Protein AF-A0A1C5USG3-F1 (afdb_monomer_lite)

Structure (mmCIF, N/CA/C/O backbone):
data_AF-A0A1C5USG3-F1
#
_entry.id   AF-A0A1C5USG3-F1
#
loop_
_atom_site.group_PDB
_atom_site.id
_atom_site.type_symbol
_atom_site.label_atom_id
_atom_site.label_alt_id
_atom_site.label_comp_id
_atom_site.label_asym_id
_atom_site.label_entity_id
_atom_site.label_seq_id
_atom_site.pdbx_PDB_ins_code
_atom_site.Cartn_x
_atom_site.Cartn_y
_atom_site.Cartn_z
_atom_site.occupancy
_atom_site.B_iso_or_equiv
_atom_site.auth_seq_id
_atom_site.auth_comp_id
_atom_site.auth_asym_id
_atom_site.auth_atom_id
_atom_site.pdbx_PDB_model_num
ATOM 1 N N . MET A 1 1 ? -0.274 -12.870 -9.759 1.00 46.53 1 MET A N 1
ATOM 2 C CA . MET A 1 1 ? -0.035 -11.443 -10.115 1.00 46.53 1 MET A CA 1
ATOM 3 C C . MET A 1 1 ? 1.475 -11.221 -10.286 1.00 46.53 1 MET A C 1
ATOM 5 O O . MET A 1 1 ? 2.229 -12.096 -9.885 1.00 46.53 1 MET A O 1
ATOM 9 N N . LYS A 1 2 ? 1.956 -10.102 -10.868 1.00 53.56 2 LYS A N 1
ATOM 10 C CA . LYS A 1 2 ? 3.408 -9.843 -11.110 1.00 53.56 2 LYS A CA 1
ATOM 11 C C . LYS A 1 2 ? 4.300 -9.984 -9.850 1.00 53.56 2 LYS A C 1
ATOM 13 O O . LYS A 1 2 ? 5.496 -10.216 -9.974 1.00 53.56 2 LYS A O 1
ATOM 18 N N . LEU A 1 3 ? 3.716 -9.882 -8.653 1.00 53.88 3 LEU A N 1
ATOM 19 C CA . LEU A 1 3 ? 4.396 -10.005 -7.358 1.00 53.88 3 LEU A CA 1
ATOM 20 C C . LEU A 1 3 ? 4.821 -11.440 -6.995 1.00 53.88 3 LEU A C 1
ATOM 22 O O . LEU A 1 3 ? 5.811 -11.613 -6.284 1.00 53.88 3 LEU A O 1
ATOM 26 N N . ASP A 1 4 ? 4.133 -12.465 -7.506 1.00 54.19 4 ASP A N 1
ATOM 27 C CA . ASP A 1 4 ? 4.425 -13.866 -7.159 1.00 54.19 4 ASP A CA 1
ATOM 28 C C . ASP A 1 4 ? 5.778 -14.334 -7.719 1.00 54.19 4 ASP A C 1
ATOM 30 O O . ASP A 1 4 ? 6.449 -15.170 -7.118 1.00 54.19 4 ASP A O 1
ATOM 34 N N . ALA A 1 5 ? 6.232 -13.732 -8.823 1.00 54.06 5 ALA A N 1
ATOM 35 C CA . ALA A 1 5 ? 7.516 -14.047 -9.447 1.00 54.06 5 ALA A CA 1
ATOM 36 C C . ALA A 1 5 ? 8.730 -13.501 -8.665 1.00 54.06 5 ALA A C 1
ATOM 38 O O . ALA A 1 5 ? 9.829 -14.040 -8.777 1.00 54.06 5 ALA A O 1
ATOM 39 N N . ILE A 1 6 ? 8.550 -12.451 -7.853 1.00 58.56 6 ILE A N 1
ATOM 40 C CA . ILE A 1 6 ? 9.652 -11.762 -7.152 1.00 58.56 6 ILE A CA 1
ATOM 41 C C . ILE A 1 6 ? 9.955 -12.409 -5.787 1.00 58.56 6 ILE A C 1
ATOM 43 O O . ILE A 1 6 ? 11.069 -12.293 -5.279 1.00 58.56 6 ILE A O 1
ATOM 47 N N . LYS A 1 7 ? 9.006 -13.155 -5.203 1.00 55.38 7 LYS A N 1
ATOM 48 C CA . LYS A 1 7 ? 9.144 -13.770 -3.866 1.00 55.38 7 LYS A CA 1
ATOM 49 C C . LYS A 1 7 ? 10.173 -14.913 -3.783 1.00 55.38 7 LYS A C 1
ATOM 51 O O . LYS A 1 7 ? 10.499 -15.337 -2.679 1.00 55.38 7 LYS A O 1
ATOM 56 N N . HIS A 1 8 ? 10.704 -15.400 -4.908 1.00 54.34 8 HIS A N 1
ATOM 57 C CA . HIS A 1 8 ? 11.483 -16.646 -4.971 1.00 54.34 8 HIS A CA 1
ATOM 58 C C . HIS A 1 8 ? 13.008 -16.502 -5.169 1.00 54.34 8 HIS A C 1
ATOM 60 O O . HIS A 1 8 ? 13.667 -17.498 -5.467 1.00 54.34 8 HIS A O 1
ATOM 66 N N . GLN A 1 9 ? 13.615 -15.323 -4.979 1.00 55.25 9 GLN A N 1
ATOM 67 C CA . GLN A 1 9 ? 15.085 -15.206 -5.019 1.00 55.25 9 GLN A CA 1
ATOM 68 C C . GLN A 1 9 ? 15.703 -15.353 -3.622 1.00 55.25 9 GLN A C 1
ATOM 70 O O . GLN A 1 9 ? 15.687 -14.438 -2.801 1.00 55.25 9 GLN A O 1
ATOM 75 N N . GLY A 1 10 ? 16.221 -16.559 -3.376 1.00 45.97 10 GLY A N 1
ATOM 76 C CA . GLY A 1 10 ? 16.870 -16.980 -2.141 1.00 45.97 10 GLY A CA 1
ATOM 77 C C . GLY A 1 10 ? 18.162 -16.233 -1.793 1.00 45.97 10 GLY A C 1
ATOM 78 O O . GLY A 1 10 ? 18.792 -15.557 -2.605 1.00 45.97 10 GLY A O 1
ATOM 79 N N . VAL A 1 11 ? 18.537 -16.388 -0.525 1.00 56.94 11 VAL A N 1
ATOM 80 C CA . VAL A 1 11 ? 19.712 -15.811 0.131 1.00 56.94 11 VAL A CA 1
ATOM 81 C C . VAL A 1 11 ? 20.990 -16.456 -0.404 1.00 56.94 11 VAL A C 1
ATOM 83 O O . VAL A 1 11 ? 21.174 -17.655 -0.225 1.00 56.94 11 VAL A O 1
ATOM 86 N N . THR A 1 12 ? 21.926 -15.672 -0.947 1.00 41.69 12 THR A N 1
ATOM 87 C CA . THR A 1 12 ? 23.332 -16.104 -1.046 1.00 41.69 12 THR A CA 1
ATOM 88 C C . THR A 1 12 ? 24.317 -14.965 -0.783 1.00 41.69 12 THR A C 1
ATOM 90 O O . THR A 1 12 ? 24.260 -13.897 -1.400 1.00 41.69 12 THR A O 1
ATOM 93 N N . SER A 1 13 ? 25.232 -15.247 0.147 1.00 53.41 13 SER A N 1
ATOM 94 C CA . SER A 1 13 ? 26.480 -14.535 0.433 1.00 53.41 13 SER A CA 1
ATOM 95 C C . SER A 1 13 ? 27.476 -14.728 -0.713 1.00 53.41 13 SER A C 1
ATOM 97 O O . SER A 1 13 ? 27.556 -15.829 -1.253 1.00 53.41 13 SER A O 1
ATOM 99 N N . ALA A 1 14 ? 28.263 -13.707 -1.064 1.00 39.84 14 ALA A N 1
ATOM 100 C CA . ALA A 1 14 ? 29.483 -13.932 -1.835 1.00 39.84 14 ALA A CA 1
ATOM 101 C C . ALA A 1 14 ? 30.527 -12.839 -1.589 1.00 39.84 14 ALA A C 1
ATOM 103 O O . ALA A 1 14 ? 30.343 -11.669 -1.913 1.00 39.84 14 ALA A O 1
ATOM 104 N N . GLN A 1 15 ? 31.668 -13.293 -1.086 1.00 43.28 15 GLN A N 1
ATOM 105 C CA . GLN A 1 15 ? 32.961 -12.621 -0.989 1.00 43.28 15 GLN A CA 1
ATOM 106 C C . GLN A 1 15 ? 33.659 -12.509 -2.369 1.00 43.28 15 GLN A C 1
ATOM 108 O O . GLN A 1 15 ? 34.868 -12.323 -2.442 1.00 43.28 15 GLN A O 1
ATOM 113 N N . VAL A 1 16 ? 32.923 -12.651 -3.481 1.00 42.56 16 VAL A N 1
ATOM 114 C CA . VAL A 1 16 ? 33.464 -12.707 -4.848 1.00 42.56 16 VAL A CA 1
ATOM 115 C C . VAL A 1 16 ? 32.506 -12.002 -5.812 1.00 42.56 16 VAL A C 1
ATOM 117 O O . VAL A 1 16 ? 31.399 -12.476 -6.044 1.00 42.56 16 VAL A O 1
ATOM 120 N N . GLY A 1 17 ? 32.959 -10.896 -6.406 1.00 39.88 17 GLY A N 1
ATOM 121 C CA . GLY A 1 17 ? 32.333 -10.280 -7.582 1.00 39.88 17 GLY A CA 1
ATOM 122 C C . GLY A 1 17 ? 31.274 -9.214 -7.284 1.00 39.88 17 GLY A C 1
ATOM 123 O O . GLY A 1 17 ? 30.283 -9.440 -6.597 1.00 39.88 17 GLY A O 1
ATOM 124 N N . GLN A 1 18 ? 31.489 -8.022 -7.840 1.00 42.62 18 GLN A N 1
ATOM 125 C CA . GLN A 1 18 ? 30.638 -6.844 -7.692 1.00 42.62 18 GLN A CA 1
ATOM 126 C C . GLN A 1 18 ? 29.201 -7.132 -8.174 1.00 42.62 18 GLN A C 1
ATOM 128 O O . GLN A 1 18 ? 28.958 -7.502 -9.322 1.00 42.62 18 GLN A O 1
ATOM 133 N N . LYS A 1 19 ? 28.244 -6.970 -7.257 1.00 47.50 19 LYS A N 1
ATOM 134 C CA . LYS A 1 19 ? 26.830 -7.360 -7.354 1.00 47.50 19 LYS A CA 1
ATOM 135 C C . LYS A 1 19 ? 26.011 -6.412 -8.251 1.00 47.50 19 LYS A C 1
ATOM 137 O O . LYS A 1 19 ? 25.103 -5.746 -7.770 1.00 47.50 19 LYS A O 1
ATOM 142 N N . LEU A 1 20 ? 26.306 -6.357 -9.550 1.00 48.62 20 LEU A N 1
ATOM 143 C CA . LEU A 1 20 ? 25.480 -5.669 -10.565 1.00 48.62 20 LEU A CA 1
ATOM 144 C C . LEU A 1 20 ? 24.349 -6.568 -11.131 1.00 48.62 20 LEU A C 1
ATOM 146 O O . LEU A 1 20 ? 23.940 -6.400 -12.273 1.00 48.62 20 LEU A O 1
ATOM 150 N N . LEU A 1 21 ? 23.907 -7.605 -10.400 1.00 53.59 21 LEU A N 1
ATOM 151 C CA . LEU A 1 21 ? 23.307 -8.800 -11.026 1.00 53.59 21 LEU A CA 1
ATOM 152 C C . LEU A 1 21 ? 21.962 -9.299 -10.465 1.00 53.59 21 LEU A C 1
ATOM 154 O O . LEU A 1 21 ? 21.594 -10.426 -10.777 1.00 53.59 21 LEU A O 1
ATOM 158 N N . SER A 1 22 ? 21.188 -8.514 -9.708 1.00 68.25 22 SER A N 1
ATOM 159 C CA . SER A 1 22 ? 19.804 -8.928 -9.378 1.00 68.25 22 SER A CA 1
ATOM 160 C C . SER A 1 22 ? 18.739 -7.963 -9.884 1.00 68.25 22 SER A C 1
ATOM 162 O O . SER A 1 22 ? 17.795 -8.398 -10.528 1.00 68.25 22 SER A O 1
ATOM 164 N N . VAL A 1 23 ? 18.892 -6.654 -9.674 1.00 67.12 23 VAL A N 1
ATOM 165 C CA . VAL A 1 23 ? 17.875 -5.679 -10.099 1.00 67.12 23 VAL A CA 1
ATOM 166 C C . VAL A 1 23 ? 17.972 -5.373 -11.592 1.00 67.12 23 VAL A C 1
ATOM 168 O O . VAL A 1 23 ? 16.938 -5.313 -12.245 1.00 67.12 23 VAL A O 1
ATOM 171 N N . GLU A 1 24 ? 19.181 -5.196 -12.138 1.00 72.62 24 GLU A N 1
ATOM 172 C CA . GLU A 1 24 ? 19.411 -4.966 -13.574 1.00 72.62 24 GLU A CA 1
ATOM 173 C C . GLU A 1 24 ? 18.847 -6.104 -14.432 1.00 72.62 24 GLU A C 1
ATOM 175 O O . GLU A 1 24 ? 18.081 -5.846 -15.353 1.00 72.62 24 GLU A O 1
ATOM 180 N N . LYS A 1 25 ? 19.185 -7.351 -14.085 1.00 76.44 25 LYS A N 1
ATOM 181 C CA . LYS A 1 25 ? 18.716 -8.543 -14.802 1.00 76.44 25 LYS A CA 1
ATOM 182 C C . LYS A 1 25 ? 17.207 -8.706 -14.719 1.00 76.44 25 LYS A C 1
ATOM 184 O O . LYS A 1 25 ? 16.561 -8.871 -15.739 1.00 76.44 25 LYS A O 1
ATOM 189 N N . VAL A 1 26 ? 16.638 -8.585 -13.517 1.00 76.44 26 VAL A N 1
ATOM 190 C CA . VAL A 1 26 ? 15.183 -8.676 -13.345 1.00 76.44 26 VAL A CA 1
ATOM 191 C C . VAL A 1 26 ? 14.481 -7.575 -14.139 1.00 76.44 26 VAL A C 1
ATOM 193 O O . VAL A 1 26 ? 13.489 -7.855 -14.794 1.00 76.44 26 VAL A O 1
ATOM 196 N N . ALA A 1 27 ? 15.000 -6.343 -14.121 1.00 79.88 27 ALA A N 1
ATOM 197 C CA . ALA A 1 27 ? 14.462 -5.227 -14.898 1.00 79.88 27 ALA A CA 1
ATOM 198 C C . ALA A 1 27 ? 14.454 -5.516 -16.407 1.00 79.88 27 ALA A C 1
ATOM 200 O O . ALA A 1 27 ? 13.440 -5.280 -17.059 1.00 79.88 27 ALA A O 1
ATOM 201 N N . GLU A 1 28 ? 15.548 -6.064 -16.941 1.00 81.19 28 GLU A N 1
ATOM 202 C CA . GLU A 1 28 ? 15.655 -6.481 -18.343 1.00 81.19 28 GLU A CA 1
ATOM 203 C C . GLU A 1 28 ? 14.688 -7.631 -18.676 1.00 81.19 28 GLU A C 1
ATOM 205 O O . GLU A 1 28 ? 13.908 -7.510 -19.619 1.00 81.19 28 GLU A O 1
ATOM 210 N N . ASP A 1 29 ? 14.650 -8.681 -17.849 1.00 80.19 29 ASP A N 1
ATOM 211 C CA . ASP A 1 29 ? 13.801 -9.865 -18.041 1.00 80.19 29 ASP A CA 1
ATOM 212 C C . ASP A 1 29 ? 12.299 -9.530 -18.033 1.00 80.19 29 ASP A C 1
ATOM 214 O O . ASP A 1 29 ? 11.521 -10.120 -18.784 1.00 80.19 29 ASP A O 1
ATOM 218 N N . VAL A 1 30 ? 11.868 -8.587 -17.184 1.00 80.12 30 VAL A N 1
ATOM 219 C CA . VAL A 1 30 ? 10.456 -8.167 -17.092 1.00 80.12 30 VAL A CA 1
ATOM 220 C C . VAL A 1 30 ? 10.122 -6.915 -17.910 1.00 80.12 30 VAL A C 1
ATOM 222 O O . VAL A 1 30 ? 8.965 -6.488 -17.908 1.00 80.12 30 VAL A O 1
ATOM 225 N N . GLY A 1 31 ? 11.098 -6.326 -18.610 1.00 85.81 31 GLY A N 1
ATOM 226 C CA . GLY A 1 31 ? 10.919 -5.099 -19.396 1.00 85.81 31 GLY A CA 1
ATOM 227 C C . GLY A 1 31 ? 10.521 -3.873 -18.562 1.00 85.81 31 GLY A C 1
ATOM 228 O O . GLY A 1 31 ? 9.864 -2.963 -19.065 1.00 85.81 31 GLY A O 1
ATOM 229 N N . GLU A 1 32 ? 10.878 -3.848 -17.277 1.00 85.38 32 GLU A N 1
ATOM 230 C CA . GLU A 1 32 ? 10.545 -2.774 -16.335 1.00 85.38 32 GLU A CA 1
ATOM 231 C C . GLU A 1 32 ? 11.788 -1.931 -16.030 1.00 85.38 32 GLU A C 1
ATOM 233 O O . GLU A 1 32 ? 12.924 -2.391 -16.107 1.00 85.38 32 GLU A O 1
ATOM 238 N N . SER A 1 33 ? 11.607 -0.675 -15.616 1.00 89.38 33 SER A N 1
ATOM 239 C CA . SER A 1 33 ? 12.763 0.122 -15.191 1.00 89.38 33 SER A CA 1
ATOM 240 C C . SER A 1 33 ? 13.369 -0.424 -13.892 1.00 89.38 33 SER A C 1
ATOM 242 O O . SER A 1 33 ? 12.660 -0.889 -12.997 1.00 89.38 33 SER A O 1
ATOM 244 N N . ARG A 1 34 ? 14.687 -0.261 -13.716 1.00 87.06 34 ARG A N 1
ATOM 245 C CA . ARG A 1 34 ? 15.379 -0.587 -12.451 1.00 87.06 34 ARG A CA 1
ATOM 246 C C . ARG A 1 34 ? 14.720 0.071 -11.238 1.00 87.06 34 ARG A C 1
ATOM 248 O O . ARG A 1 34 ? 14.655 -0.529 -10.169 1.00 87.06 34 ARG A O 1
ATOM 255 N N . ASN A 1 35 ? 14.211 1.293 -11.403 1.00 88.38 35 ASN A N 1
ATOM 256 C CA . ASN A 1 35 ? 13.486 1.994 -10.347 1.00 88.38 35 ASN A CA 1
ATOM 257 C C . ASN A 1 35 ? 12.169 1.294 -10.019 1.00 88.38 35 ASN A C 1
ATOM 259 O O . ASN A 1 35 ? 11.857 1.114 -8.848 1.00 88.38 35 ASN A O 1
ATOM 263 N N . GLN A 1 36 ? 11.427 0.844 -11.027 1.00 89.12 36 GLN A N 1
ATOM 264 C CA . GLN A 1 36 ? 10.175 0.132 -10.813 1.00 89.12 36 GLN A CA 1
ATOM 265 C C . GLN A 1 36 ? 10.400 -1.212 -10.105 1.00 89.12 36 GLN A C 1
ATOM 267 O O . GLN A 1 36 ? 9.705 -1.509 -9.136 1.00 89.12 36 GLN A O 1
ATOM 272 N N . VAL A 1 37 ? 11.432 -1.969 -10.492 1.00 88.50 37 VAL A N 1
ATOM 273 C CA . VAL A 1 37 ? 11.820 -3.208 -9.795 1.00 88.50 37 VAL A CA 1
ATOM 274 C C . VAL A 1 37 ? 12.181 -2.935 -8.333 1.00 88.50 37 VAL A C 1
ATOM 276 O O . VAL A 1 37 ? 11.683 -3.620 -7.442 1.00 88.50 37 VAL A O 1
ATOM 279 N N . LYS A 1 38 ? 12.976 -1.892 -8.052 1.00 88.31 38 LYS A N 1
ATOM 280 C CA . LYS A 1 38 ? 13.298 -1.491 -6.669 1.00 88.31 38 LYS A CA 1
ATOM 281 C C . LYS A 1 38 ? 12.050 -1.154 -5.858 1.00 88.31 38 LYS A C 1
ATOM 283 O O . LYS A 1 38 ? 11.971 -1.548 -4.702 1.00 88.31 38 LYS A O 1
ATOM 288 N N . ARG A 1 39 ? 11.079 -0.457 -6.452 1.00 92.69 39 ARG A N 1
ATOM 289 C CA . ARG A 1 39 ? 9.817 -0.093 -5.790 1.00 92.69 39 ARG A CA 1
ATOM 290 C C . ARG A 1 39 ? 8.978 -1.322 -5.447 1.00 92.69 39 ARG A C 1
ATOM 292 O O . ARG A 1 39 ? 8.472 -1.404 -4.335 1.00 92.69 39 ARG A O 1
ATOM 299 N N . TYR A 1 40 ? 8.906 -2.308 -6.341 1.00 92.38 40 TYR A N 1
ATOM 300 C CA . TYR A 1 40 ? 8.258 -3.589 -6.038 1.00 92.38 40 TYR A CA 1
ATOM 301 C C . TYR A 1 40 ? 8.981 -4.368 -4.937 1.00 92.38 40 TYR A C 1
ATOM 303 O O . TYR A 1 40 ? 8.330 -4.879 -4.031 1.00 92.38 40 TYR A O 1
ATOM 311 N N . ILE A 1 41 ? 10.319 -4.410 -4.965 1.00 89.88 41 ILE A N 1
ATOM 312 C CA . ILE A 1 41 ? 11.110 -4.991 -3.868 1.00 89.88 41 ILE A CA 1
ATOM 313 C C . ILE A 1 41 ? 10.814 -4.253 -2.560 1.00 89.88 41 ILE A C 1
ATOM 315 O O . ILE A 1 41 ? 10.737 -4.880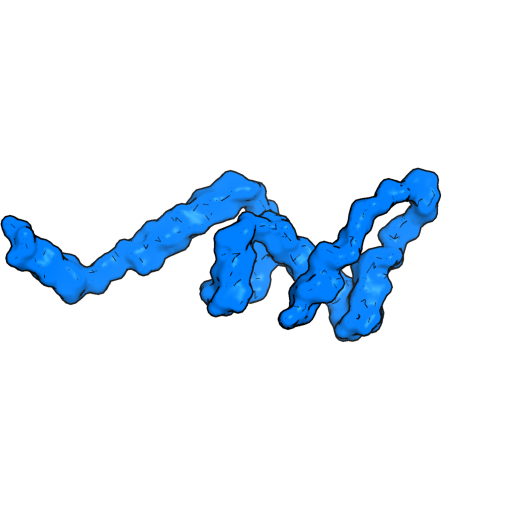 -1.512 1.00 89.88 41 ILE A O 1
ATOM 319 N N . ARG A 1 42 ? 10.609 -2.933 -2.602 1.00 93.00 42 ARG A N 1
ATOM 320 C CA . ARG A 1 42 ? 10.353 -2.136 -1.401 1.00 93.00 42 ARG A CA 1
ATOM 321 C C . ARG A 1 42 ? 9.071 -2.5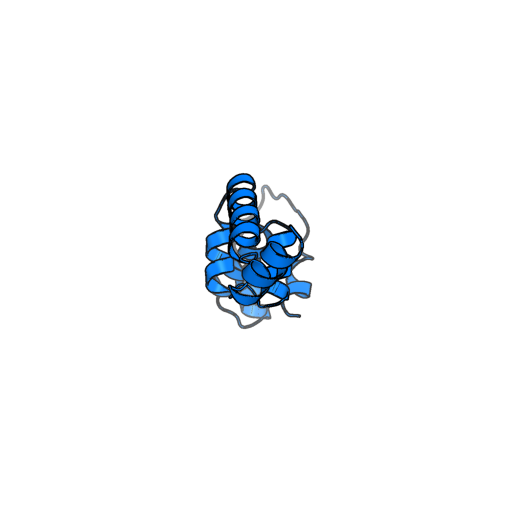76 -0.686 1.00 93.00 42 ARG A C 1
ATOM 323 O O . ARG A 1 42 ? 9.084 -2.697 0.534 1.00 93.00 42 ARG A O 1
ATOM 330 N N . LEU A 1 43 ? 8.027 -2.962 -1.421 1.00 92.69 43 LEU A N 1
ATOM 331 C CA . LEU A 1 43 ? 6.784 -3.469 -0.826 1.00 92.69 43 LEU A CA 1
ATOM 332 C C . LEU A 1 43 ? 6.967 -4.716 0.056 1.00 92.69 43 LEU A C 1
ATOM 334 O O . LEU A 1 43 ? 6.167 -4.925 0.964 1.00 92.69 43 LEU A O 1
ATOM 338 N N . THR A 1 44 ? 8.024 -5.518 -0.130 1.00 94.88 44 THR A N 1
ATOM 339 C CA . THR A 1 44 ? 8.290 -6.687 0.738 1.00 94.88 44 THR A CA 1
ATOM 340 C C . THR A 1 44 ? 8.672 -6.299 2.171 1.00 94.88 44 THR A C 1
ATOM 342 O O . THR A 1 44 ? 8.676 -7.144 3.064 1.00 94.88 44 THR A O 1
ATOM 345 N N . TYR A 1 45 ? 8.957 -5.015 2.408 1.00 94.69 45 TYR A N 1
ATOM 346 C CA . TYR A 1 45 ? 9.238 -4.450 3.725 1.00 94.69 45 TYR A CA 1
ATOM 347 C C . TYR A 1 45 ? 7.984 -3.936 4.440 1.00 94.69 45 TYR A C 1
ATOM 349 O O . TYR A 1 45 ? 8.090 -3.478 5.580 1.00 94.69 45 TYR A O 1
ATOM 357 N N . LEU A 1 46 ? 6.798 -4.046 3.838 1.00 94.81 46 LEU A N 1
ATOM 358 C CA . LEU A 1 46 ? 5.535 -3.818 4.541 1.00 94.81 46 LEU A CA 1
ATOM 359 C C . LEU A 1 46 ? 5.259 -4.936 5.554 1.00 94.81 46 LEU A C 1
ATOM 361 O O . LEU A 1 46 ? 5.744 -6.061 5.414 1.00 94.81 46 LEU A O 1
ATOM 365 N N . ILE A 1 47 ? 4.547 -4.629 6.638 1.00 96.81 47 ILE A N 1
ATOM 366 C CA . ILE A 1 47 ? 3.922 -5.665 7.472 1.00 96.81 47 ILE A CA 1
ATOM 367 C C . ILE A 1 47 ? 2.842 -6.402 6.660 1.00 96.81 47 ILE A C 1
ATOM 369 O O . ILE A 1 47 ? 2.271 -5.802 5.742 1.00 96.81 47 ILE A O 1
ATOM 373 N N . PRO A 1 48 ? 2.575 -7.689 6.954 1.00 96.88 48 PRO A N 1
ATOM 374 C CA . PRO A 1 48 ? 1.626 -8.497 6.185 1.00 96.88 48 PRO A CA 1
ATOM 375 C C . PRO A 1 48 ? 0.247 -7.850 6.016 1.00 96.88 48 PRO A C 1
ATOM 377 O O . PRO A 1 48 ? -0.343 -7.936 4.943 1.00 96.88 48 PRO A O 1
ATOM 380 N N . GLU A 1 49 ? -0.241 -7.163 7.044 1.00 95.00 49 GLU A N 1
ATOM 381 C CA . GLU A 1 49 ? -1.539 -6.495 7.065 1.00 95.00 49 GLU A CA 1
ATOM 382 C C . GLU A 1 49 ? -1.594 -5.349 6.047 1.00 95.00 49 GLU A C 1
ATOM 384 O O . GLU A 1 49 ? -2.489 -5.306 5.208 1.00 95.00 49 GLU A O 1
ATOM 389 N N . LEU A 1 50 ? -0.590 -4.465 6.045 1.00 92.56 50 LEU A N 1
ATOM 390 C CA . LEU A 1 50 ? -0.500 -3.381 5.064 1.00 92.56 50 LEU A CA 1
ATOM 391 C C . LEU A 1 50 ? -0.301 -3.919 3.646 1.00 92.56 50 LEU A C 1
ATOM 393 O O . LEU A 1 50 ? -0.874 -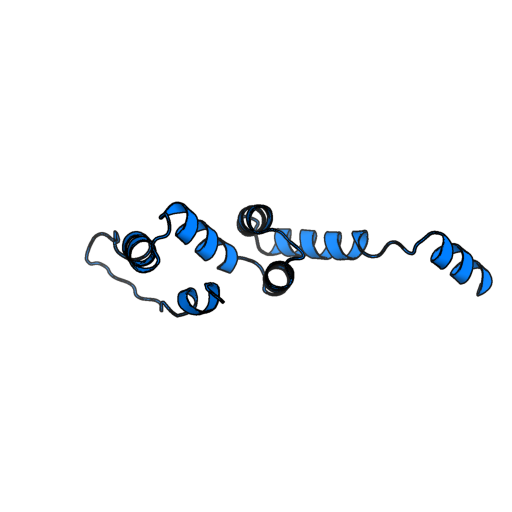3.372 2.708 1.00 92.56 50 LEU A O 1
ATOM 397 N N . LEU A 1 51 ? 0.467 -5.001 3.477 1.00 94.56 51 LEU A N 1
ATOM 398 C CA . LEU A 1 51 ? 0.625 -5.643 2.172 1.00 94.56 51 LEU A CA 1
ATOM 399 C C . LEU A 1 51 ? -0.712 -6.201 1.655 1.00 94.56 51 LEU A C 1
ATOM 401 O O . LEU A 1 51 ? -1.034 -5.989 0.491 1.00 94.56 51 LEU A O 1
ATOM 405 N N . SER A 1 52 ? -1.523 -6.820 2.521 1.00 94.12 52 SER A N 1
ATOM 406 C CA . SER A 1 52 ? -2.872 -7.288 2.166 1.00 94.12 52 SER A CA 1
ATOM 407 C C . SER A 1 52 ? -3.776 -6.135 1.728 1.00 94.12 52 SER A C 1
ATOM 409 O O . SER A 1 52 ? -4.482 -6.243 0.732 1.00 94.12 52 SER A O 1
ATOM 411 N N . ILE A 1 53 ? -3.719 -4.995 2.422 1.00 92.44 53 ILE A N 1
ATOM 412 C CA . ILE A 1 53 ? -4.508 -3.802 2.075 1.00 92.44 53 ILE A CA 1
ATOM 413 C C . ILE A 1 53 ? -4.080 -3.236 0.704 1.00 92.44 53 ILE A C 1
ATOM 415 O O . ILE A 1 53 ? -4.917 -2.747 -0.061 1.00 92.44 53 ILE A O 1
ATOM 419 N N . VAL A 1 54 ? -2.791 -3.320 0.364 1.00 90.06 54 VAL A N 1
ATOM 420 C CA . VAL A 1 54 ? -2.277 -2.967 -0.971 1.00 90.06 54 VAL A CA 1
ATOM 421 C C . VAL A 1 54 ? -2.765 -3.957 -2.031 1.00 90.06 54 VAL A C 1
ATOM 423 O O . VAL A 1 54 ? -3.236 -3.522 -3.080 1.00 90.06 54 VAL A O 1
ATOM 426 N N . ASP A 1 55 ? -2.713 -5.263 -1.757 1.00 91.19 55 ASP A N 1
ATOM 427 C CA . ASP A 1 55 ? -3.200 -6.313 -2.665 1.00 91.19 55 ASP A CA 1
ATOM 428 C C . ASP A 1 55 ? -4.723 -6.203 -2.909 1.00 91.19 55 ASP A C 1
ATOM 430 O O . ASP A 1 55 ? -5.206 -6.444 -4.018 1.00 91.19 55 ASP A O 1
ATOM 434 N N . GLU A 1 56 ? -5.480 -5.748 -1.907 1.00 91.19 56 GLU A N 1
ATOM 435 C CA . GLU A 1 56 ? -6.905 -5.393 -2.002 1.00 91.19 56 GLU A CA 1
ATOM 436 C C . GLU A 1 56 ? -7.165 -4.069 -2.751 1.00 91.19 56 GLU A C 1
ATOM 438 O O . GLU A 1 56 ? -8.318 -3.673 -2.924 1.00 91.19 56 GLU A O 1
ATOM 443 N N . ASN A 1 57 ? -6.119 -3.378 -3.216 1.00 88.06 57 ASN A N 1
ATOM 444 C CA . ASN A 1 57 ? -6.162 -2.057 -3.855 1.00 88.06 57 ASN A CA 1
ATOM 445 C C . ASN A 1 57 ? -6.771 -0.939 -2.985 1.00 88.06 57 ASN A C 1
ATOM 447 O O . ASN A 1 57 ? -7.209 0.086 -3.512 1.00 88.06 57 ASN A O 1
ATOM 451 N N . LYS A 1 58 ? -6.779 -1.096 -1.656 1.00 87.31 58 LYS A N 1
ATOM 452 C CA . LYS A 1 58 ? -7.231 -0.057 -0.712 1.00 87.31 58 LYS A CA 1
ATOM 453 C C . LYS A 1 58 ? -6.151 0.990 -0.429 1.00 87.31 58 LYS A C 1
ATOM 455 O O . LYS A 1 58 ? -6.470 2.132 -0.115 1.00 87.31 58 LYS A O 1
ATOM 460 N N . ILE A 1 59 ? -4.877 0.628 -0.590 1.00 87.56 59 ILE A N 1
ATOM 461 C CA . ILE A 1 59 ? -3.747 1.566 -0.627 1.00 87.56 59 ILE A CA 1
ATOM 462 C C . ILE A 1 59 ? -3.139 1.524 -2.030 1.00 87.56 59 ILE A C 1
ATOM 464 O O . ILE A 1 59 ? -2.770 0.465 -2.533 1.00 87.56 59 ILE A O 1
ATOM 468 N N . ALA A 1 60 ? -2.996 2.689 -2.661 1.00 88.62 60 ALA A N 1
ATOM 469 C CA . ALA A 1 60 ? -2.344 2.791 -3.962 1.00 88.62 60 ALA A CA 1
ATOM 470 C C . ALA A 1 60 ? -0.836 2.474 -3.881 1.00 88.62 60 ALA A C 1
ATOM 472 O O . ALA A 1 60 ? -0.179 2.703 -2.865 1.00 88.62 60 ALA A O 1
ATOM 473 N N . PHE A 1 61 ? -0.255 2.026 -4.998 1.00 88.38 61 PHE A N 1
ATOM 474 C CA . PHE A 1 61 ? 1.149 1.602 -5.075 1.00 88.38 61 PHE A CA 1
ATOM 475 C C . PHE A 1 61 ? 2.156 2.659 -4.594 1.00 88.38 61 PHE A C 1
ATOM 477 O O . PHE A 1 61 ? 3.093 2.335 -3.873 1.00 88.38 61 PHE A O 1
ATOM 484 N N . ASN A 1 62 ? 1.987 3.928 -4.983 1.00 88.50 62 ASN A N 1
ATOM 485 C CA . ASN A 1 62 ? 2.950 4.975 -4.624 1.00 88.50 62 ASN A CA 1
ATOM 486 C C . ASN A 1 62 ? 2.995 5.214 -3.098 1.00 88.50 62 ASN A C 1
ATOM 488 O O . ASN A 1 62 ? 4.086 5.103 -2.544 1.00 88.50 62 ASN A O 1
ATOM 492 N N . PRO A 1 63 ? 1.862 5.446 -2.400 1.00 89.62 63 PRO A N 1
ATOM 493 C CA . PRO A 1 63 ? 1.838 5.480 -0.937 1.00 89.62 63 PRO A CA 1
ATOM 494 C C . PRO A 1 63 ? 2.417 4.226 -0.276 1.00 89.62 63 PRO A C 1
ATOM 496 O O . PRO A 1 63 ? 3.179 4.340 0.676 1.00 89.62 63 PRO A O 1
ATOM 499 N N . ALA A 1 64 ? 2.112 3.035 -0.798 1.00 89.56 64 ALA A N 1
ATOM 500 C CA . ALA A 1 64 ? 2.629 1.779 -0.257 1.00 89.56 64 ALA A CA 1
ATOM 501 C C . ALA A 1 64 ? 4.166 1.708 -0.283 1.00 89.56 64 ALA A C 1
ATOM 503 O O . ALA A 1 64 ? 4.790 1.213 0.658 1.00 89.56 64 ALA A O 1
ATOM 504 N N . VAL A 1 65 ? 4.784 2.239 -1.344 1.00 90.75 65 VAL A N 1
ATOM 505 C CA . VAL A 1 65 ? 6.243 2.354 -1.439 1.00 90.75 65 VAL A CA 1
ATOM 506 C C . VAL A 1 65 ? 6.782 3.274 -0.345 1.00 90.75 65 VAL A C 1
ATOM 508 O O . VAL A 1 65 ? 7.718 2.872 0.340 1.00 90.75 65 VAL A O 1
ATOM 511 N N . GLU A 1 66 ? 6.187 4.446 -0.124 1.00 92.00 66 GLU A N 1
ATOM 512 C CA . GLU A 1 66 ? 6.626 5.373 0.934 1.00 92.00 66 GLU A CA 1
ATOM 513 C C . GLU A 1 66 ? 6.463 4.762 2.334 1.00 92.00 66 GLU A C 1
ATOM 515 O O . GLU A 1 66 ? 7.393 4.782 3.137 1.00 92.00 66 GLU A O 1
ATOM 520 N N . ILE A 1 67 ? 5.325 4.114 2.602 1.00 91.81 67 ILE A N 1
ATOM 521 C CA . ILE A 1 67 ? 5.048 3.441 3.881 1.00 91.81 67 ILE A CA 1
ATOM 522 C C . ILE A 1 67 ? 6.065 2.329 4.155 1.00 91.81 67 ILE A C 1
ATOM 524 O O . ILE A 1 67 ? 6.482 2.132 5.293 1.00 91.81 67 ILE A O 1
ATOM 528 N N . SER A 1 68 ? 6.528 1.625 3.121 1.00 93.94 68 SER A N 1
ATOM 529 C CA . SER A 1 68 ? 7.545 0.584 3.287 1.00 93.94 68 SER A CA 1
ATOM 530 C C . SER A 1 68 ? 8.920 1.117 3.720 1.00 93.94 68 SER A C 1
ATOM 532 O O . SER A 1 68 ? 9.793 0.316 4.066 1.00 93.94 68 SER A O 1
ATOM 534 N N . TYR A 1 69 ? 9.125 2.445 3.720 1.00 92.75 69 TYR A N 1
ATOM 535 C CA . TYR A 1 69 ? 10.293 3.092 4.322 1.00 92.75 69 TYR A CA 1
ATOM 536 C C . TYR A 1 69 ? 10.209 3.338 5.821 1.00 92.75 69 TYR A C 1
ATOM 538 O O . TYR A 1 69 ? 11.265 3.515 6.430 1.00 92.75 69 TYR A O 1
ATOM 546 N N . LEU A 1 70 ? 9.016 3.268 6.400 1.00 92.81 70 LEU A N 1
ATOM 547 C CA . LEU A 1 70 ? 8.822 3.321 7.841 1.00 92.81 70 LEU A CA 1
ATOM 548 C C . LEU A 1 70 ? 9.321 2.037 8.504 1.00 92.81 70 LEU A C 1
ATOM 550 O O . LEU A 1 70 ? 9.305 0.953 7.899 1.00 92.81 70 LEU A O 1
ATOM 554 N N . ASP A 1 71 ? 9.731 2.142 9.764 1.00 94.06 71 ASP A N 1
ATOM 555 C CA . ASP A 1 71 ? 10.022 0.958 10.559 1.00 94.06 71 ASP A CA 1
ATOM 556 C C . ASP A 1 71 ? 8.742 0.165 10.885 1.00 94.06 71 ASP A C 1
ATOM 558 O O . ASP A 1 71 ? 7.609 0.588 10.638 1.00 94.06 71 ASP A O 1
ATOM 562 N N . LYS A 1 72 ? 8.906 -1.051 11.412 1.00 95.00 72 LYS A N 1
ATOM 563 C CA . LYS A 1 72 ? 7.764 -1.936 11.675 1.00 95.00 72 LYS A CA 1
ATOM 564 C C . LYS A 1 72 ? 6.819 -1.391 12.753 1.00 95.00 72 LYS A C 1
ATOM 566 O O . LYS A 1 72 ? 5.624 -1.666 12.675 1.00 95.00 72 LYS A O 1
ATOM 571 N N . SER A 1 73 ? 7.326 -0.637 13.729 1.00 94.94 73 SER A N 1
ATOM 572 C CA . SER A 1 73 ? 6.503 -0.007 14.767 1.00 94.94 73 SER A CA 1
ATOM 573 C C . SER A 1 73 ? 5.670 1.140 14.208 1.00 94.94 73 SER A C 1
ATOM 575 O O . SER A 1 73 ? 4.468 1.186 14.448 1.00 94.94 73 SER A O 1
ATOM 577 N N . GLU A 1 74 ? 6.269 2.017 13.410 1.00 94.12 74 GLU A N 1
ATOM 578 C CA . GLU A 1 74 ? 5.595 3.122 12.730 1.00 94.12 74 GLU A CA 1
ATOM 579 C C . GLU A 1 74 ? 4.514 2.607 11.773 1.00 94.12 74 GLU A C 1
ATOM 581 O O . GLU A 1 74 ? 3.403 3.134 11.749 1.00 94.12 74 GLU A O 1
ATOM 586 N N . GLN A 1 75 ? 4.792 1.522 11.043 1.00 96.50 75 GLN A N 1
ATOM 587 C CA . GLN A 1 75 ? 3.791 0.851 10.210 1.00 96.50 75 GLN A CA 1
ATOM 588 C C . GLN A 1 75 ? 2.606 0.326 11.031 1.00 96.50 75 GLN A C 1
ATOM 590 O O . GLN A 1 75 ? 1.468 0.401 10.569 1.00 96.50 75 GLN A O 1
ATOM 595 N N . ARG A 1 76 ? 2.845 -0.185 12.248 1.00 94.88 76 ARG A N 1
ATOM 596 C CA . ARG A 1 76 ? 1.767 -0.654 13.129 1.00 94.88 76 ARG A CA 1
ATOM 597 C C . ARG A 1 76 ? 0.936 0.504 13.671 1.00 94.88 76 ARG A C 1
ATOM 599 O O . ARG A 1 76 ? -0.283 0.426 13.633 1.00 94.88 76 ARG A O 1
ATOM 606 N N . VAL A 1 77 ? 1.584 1.597 14.076 1.00 92.38 77 VAL A N 1
ATOM 607 C CA . VAL A 1 77 ? 0.899 2.832 14.493 1.00 92.38 77 VAL A CA 1
ATOM 608 C C . VAL A 1 77 ? 0.033 3.383 13.360 1.00 92.38 77 VAL A C 1
ATOM 610 O O . VAL A 1 77 ? -1.107 3.777 13.597 1.00 92.38 77 VAL A O 1
ATOM 613 N N . LEU A 1 78 ? 0.542 3.382 12.124 1.00 88.19 78 LEU A N 1
ATOM 614 C CA . LEU A 1 78 ? -0.234 3.783 10.952 1.00 88.19 78 LEU A CA 1
ATOM 615 C C . LEU A 1 78 ? -1.446 2.871 10.742 1.00 88.19 78 LEU A C 1
ATOM 617 O O . LEU A 1 78 ? -2.539 3.378 10.513 1.00 88.19 78 LEU A O 1
ATOM 621 N N . LEU A 1 79 ? -1.267 1.552 10.827 1.00 89.19 79 LEU A N 1
ATOM 622 C CA . LEU A 1 79 ? -2.358 0.589 10.680 1.00 89.19 79 LEU A CA 1
ATOM 623 C C . LEU A 1 79 ? -3.454 0.814 11.732 1.00 89.19 79 LEU A C 1
ATOM 625 O O . LEU A 1 79 ? -4.624 0.924 11.376 1.00 89.19 79 LEU A O 1
ATOM 629 N N . ASP A 1 80 ? -3.072 0.977 12.998 1.00 89.56 80 ASP A N 1
ATOM 630 C CA . ASP A 1 80 ? -4.011 1.247 14.091 1.00 89.56 80 ASP A CA 1
ATOM 631 C C . ASP A 1 80 ? -4.747 2.583 13.869 1.00 89.56 80 ASP A C 1
ATOM 633 O O . ASP A 1 80 ? -5.950 2.696 14.112 1.00 89.56 80 ASP A O 1
ATOM 637 N N . ALA A 1 81 ? -4.0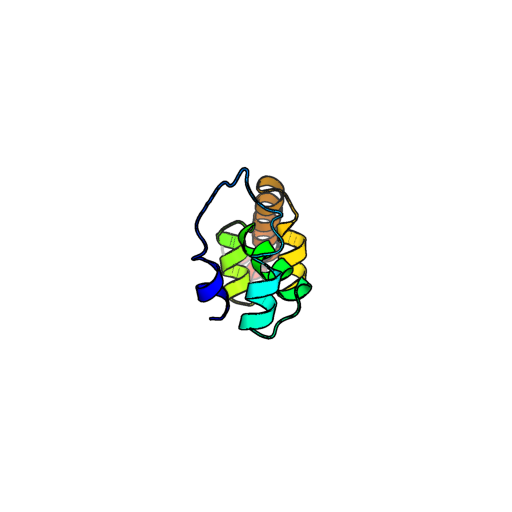48 3.602 13.354 1.00 86.06 81 ALA A N 1
ATOM 638 C CA . ALA A 1 81 ? -4.658 4.878 12.992 1.00 86.06 81 ALA A CA 1
ATOM 639 C C . ALA A 1 81 ? -5.629 4.740 11.808 1.00 86.06 81 ALA A C 1
ATOM 641 O O . ALA A 1 81 ? -6.688 5.367 11.819 1.00 86.06 81 ALA A O 1
ATOM 642 N N . MET A 1 82 ? -5.308 3.928 10.797 1.00 82.81 82 MET A N 1
ATOM 643 C CA . MET A 1 82 ? -6.217 3.645 9.683 1.00 82.81 82 MET A CA 1
ATOM 644 C C . MET A 1 82 ? -7.504 2.984 10.188 1.00 82.81 82 MET A C 1
ATOM 646 O O . MET A 1 82 ? -8.585 3.457 9.853 1.00 82.81 82 MET A O 1
ATOM 650 N N . GLU A 1 83 ? -7.405 1.978 11.063 1.00 82.62 83 GLU A N 1
ATOM 651 C CA . GLU A 1 83 ? -8.563 1.295 11.662 1.00 82.62 83 GLU A CA 1
ATOM 652 C C . GLU A 1 83 ? -9.446 2.241 12.491 1.00 82.62 83 GLU A C 1
ATOM 654 O O . GLU A 1 83 ? -10.674 2.190 12.400 1.00 82.62 83 GLU A O 1
ATOM 659 N N . GLN A 1 84 ? -8.839 3.144 13.269 1.00 81.06 84 GLN A N 1
ATOM 660 C CA . GLN A 1 84 ? -9.572 4.133 14.068 1.00 81.06 84 GLN A CA 1
ATOM 661 C C . GLN A 1 84 ? -10.311 5.161 13.201 1.00 81.06 84 GLN A C 1
ATOM 663 O O . GLN A 1 84 ? -11.421 5.566 13.545 1.00 81.06 84 GLN A O 1
ATOM 668 N N . ASN A 1 85 ? -9.716 5.579 12.081 1.00 67.69 85 ASN A N 1
ATOM 669 C CA . ASN A 1 85 ? -10.306 6.586 11.197 1.00 67.69 85 ASN A CA 1
ATOM 670 C C . ASN A 1 85 ? -11.337 5.996 10.213 1.00 67.69 85 ASN A C 1
ATOM 672 O O . ASN A 1 85 ? -12.302 6.685 9.880 1.00 67.69 85 ASN A O 1
ATOM 676 N N . ASP A 1 86 ? -11.203 4.726 9.811 1.00 61.97 86 ASP A N 1
ATOM 677 C CA . ASP A 1 86 ? -12.196 4.010 8.984 1.00 61.97 86 ASP A CA 1
ATOM 678 C C . ASP A 1 86 ? -13.448 3.573 9.774 1.00 61.97 86 ASP A C 1
ATOM 680 O O . ASP A 1 86 ? -14.458 3.174 9.190 1.00 61.97 86 ASP A O 1
ATOM 684 N N . CYS A 1 87 ? -13.431 3.685 11.106 1.00 52.28 87 CYS A N 1
ATOM 685 C CA . CYS A 1 87 ? -14.542 3.325 11.988 1.00 52.28 87 CYS A CA 1
ATOM 686 C C . CYS A 1 87 ? -15.236 4.554 12.596 1.00 52.28 87 CYS A C 1
ATOM 688 O O . CYS A 1 87 ? -15.422 4.629 13.810 1.00 52.28 87 CYS A O 1
ATOM 690 N N . THR A 1 88 ? -15.679 5.517 11.781 1.00 46.59 88 THR A N 1
ATOM 691 C CA . THR A 1 88 ? -16.640 6.521 12.275 1.00 46.59 88 THR A CA 1
ATOM 692 C C . THR A 1 88 ? -18.064 6.035 11.995 1.00 46.59 88 THR A C 1
ATOM 694 O O . THR A 1 88 ? -18.440 5.942 10.823 1.00 46.59 88 THR A O 1
ATOM 697 N N . PRO A 1 89 ? -18.899 5.729 13.014 1.00 53.84 89 PRO A N 1
ATOM 698 C CA . PRO A 1 89 ? -20.307 5.463 12.763 1.00 53.84 89 PRO A CA 1
ATOM 699 C C . PRO A 1 89 ? -20.912 6.695 12.092 1.00 53.84 89 PRO A C 1
ATOM 701 O O . PRO A 1 89 ? -20.798 7.814 12.595 1.00 53.84 89 PRO A O 1
ATOM 704 N N . SER A 1 90 ? -21.570 6.489 10.953 1.00 56.47 90 SER A N 1
ATOM 705 C CA . SER A 1 90 ? -22.329 7.544 10.288 1.00 56.47 90 SER A CA 1
ATOM 706 C C . SER A 1 90 ? -23.269 8.227 11.293 1.00 56.47 90 SER A C 1
ATOM 708 O O . SER A 1 90 ? -23.742 7.579 12.237 1.00 56.47 90 SER A O 1
ATOM 710 N N . PRO A 1 91 ? -23.626 9.507 11.094 1.00 57.81 91 PRO A N 1
ATOM 711 C CA . PRO A 1 91 ? -24.579 10.194 11.966 1.00 57.81 91 PRO A CA 1
ATOM 712 C C . PRO A 1 91 ? -25.870 9.389 12.195 1.00 57.81 91 PRO A C 1
ATOM 714 O O . PRO A 1 91 ? -26.407 9.362 13.300 1.00 57.81 91 PRO A O 1
ATOM 717 N N . ALA A 1 92 ? -26.325 8.643 11.183 1.00 56.38 92 ALA A N 1
ATOM 718 C CA . ALA A 1 92 ? -27.467 7.739 11.285 1.00 56.38 92 ALA A CA 1
ATOM 719 C C . ALA A 1 92 ? -27.233 6.554 12.248 1.00 56.38 92 ALA A C 1
ATOM 721 O O . ALA A 1 92 ? -28.135 6.195 13.009 1.00 56.38 92 ALA A O 1
ATOM 722 N N . GLN A 1 93 ? -26.034 5.962 12.256 1.00 53.62 93 GLN A N 1
ATOM 723 C CA . GLN A 1 93 ? -25.649 4.903 13.198 1.00 53.62 93 GLN A CA 1
ATOM 724 C C . GLN A 1 93 ? -25.524 5.441 14.630 1.00 53.62 93 GLN A C 1
ATOM 726 O O . GLN A 1 93 ? -26.048 4.816 15.552 1.00 53.62 93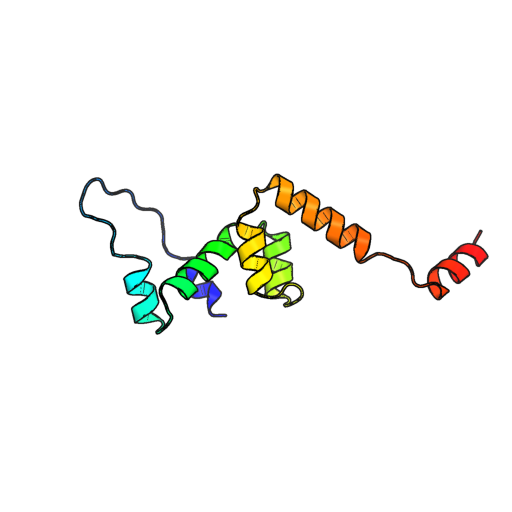 GLN A O 1
ATOM 731 N N . ALA A 1 94 ? -24.935 6.626 14.819 1.00 67.31 94 ALA A N 1
ATOM 732 C CA . ALA A 1 94 ? -24.840 7.277 16.128 1.00 67.31 94 ALA A CA 1
ATOM 733 C C . ALA A 1 94 ? -26.227 7.625 16.712 1.00 67.31 94 ALA A C 1
ATOM 735 O O . ALA A 1 94 ? -26.500 7.359 17.884 1.00 67.31 94 ALA A O 1
ATOM 736 N N . ILE A 1 95 ? -27.148 8.137 15.882 1.00 71.62 95 ILE A N 1
ATOM 737 C CA . ILE A 1 95 ? -28.545 8.396 16.276 1.00 71.62 95 ILE A CA 1
ATOM 738 C C . ILE A 1 95 ? -29.254 7.098 16.677 1.00 71.62 95 ILE A C 1
ATOM 740 O O . ILE A 1 95 ? -30.029 7.088 17.633 1.00 71.62 95 ILE A O 1
ATOM 744 N N . ARG A 1 96 ? -29.009 5.997 15.958 1.00 64.56 96 ARG A N 1
ATOM 745 C CA . ARG A 1 96 ? -29.631 4.699 16.245 1.00 64.56 96 ARG A CA 1
ATOM 746 C C . ARG A 1 96 ? -29.099 4.085 17.542 1.00 64.56 96 ARG A C 1
ATOM 748 O O . ARG A 1 96 ? -29.903 3.578 18.312 1.00 64.56 96 ARG A O 1
ATOM 755 N N . LEU A 1 97 ? -27.800 4.199 17.820 1.00 59.72 97 LEU A N 1
ATOM 756 C CA . LEU A 1 97 ? -27.194 3.777 19.091 1.00 59.72 97 LEU A CA 1
ATOM 757 C C . LEU A 1 97 ? -27.761 4.558 20.285 1.00 59.72 97 LEU A C 1
ATOM 759 O O . LEU A 1 97 ? -28.084 3.955 21.302 1.00 59.72 97 LEU A O 1
ATOM 763 N N . LYS A 1 98 ? -27.998 5.870 20.132 1.00 56.81 98 LYS A N 1
ATOM 764 C CA . LYS A 1 98 ? -28.637 6.706 21.165 1.00 56.81 98 LYS A CA 1
ATOM 765 C C . LYS A 1 98 ? -30.068 6.270 21.516 1.00 56.81 98 LYS A C 1
ATOM 767 O O . LYS A 1 98 ? -30.536 6.590 22.596 1.00 56.81 98 LYS A O 1
ATOM 772 N N . LYS A 1 99 ? -30.770 5.561 20.622 1.00 66.81 99 LYS A N 1
ATOM 773 C CA . LYS A 1 99 ? -32.125 5.030 20.877 1.00 66.81 99 LYS A CA 1
ATOM 774 C C . LYS A 1 99 ? -32.137 3.701 21.646 1.00 66.81 99 LYS A C 1
ATOM 776 O O . LYS A 1 99 ? -33.210 3.272 22.051 1.00 66.81 99 LYS A O 1
ATOM 781 N N . PHE A 1 100 ? -30.986 3.039 21.781 1.00 52.47 100 PHE A N 1
ATOM 782 C CA . PHE A 1 100 ? -30.821 1.796 22.546 1.00 52.47 100 PHE A CA 1
ATOM 783 C C . PHE A 1 100 ? -30.160 2.018 23.921 1.00 52.47 100 PHE A C 1
ATOM 785 O O . PHE A 1 100 ? -29.903 1.046 24.628 1.00 52.47 100 PHE A O 1
ATOM 792 N N . SER A 1 101 ? -29.894 3.278 24.282 1.00 43.22 101 SER A N 1
ATOM 793 C CA . SER A 1 101 ? -29.568 3.736 25.639 1.00 43.22 101 SER A 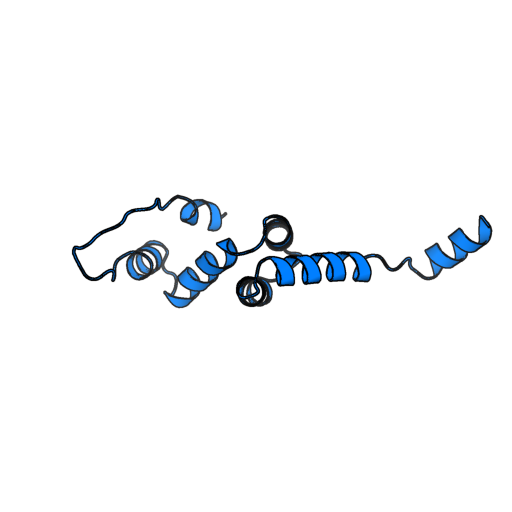CA 1
ATOM 794 C C . SER A 1 101 ? -30.787 4.389 26.275 1.00 43.22 101 SER A C 1
ATOM 796 O O . SER A 1 101 ? -30.765 4.482 27.521 1.00 43.22 101 SER A O 1
#

Sequence (101 aa):
MKLDAIKHQGVTSAQVGQKLLSVEKVAEDVGESRNQVKRYIRLTYLIPELLSIVDENKIAFNPAVEISYLDKSEQRVLLDAMEQNDCTPSPAQAIRLKKFS

Radius of gyration: 19.96 Å; chains: 1; bounding box: 66×27×45 Å

pLDDT: mean 75.42, std 18.49, range [39.84, 96.88]

Foldseek 3Di:
DVLVVVVPDDDDDDPDDDPPDDLVVVCVVVVHDSVVSVLSVLLVLADPVLNVCVVVVVDDSVVSSVLSPDHHVVNVVVVVVVVVVVPDPDPVRVVVVVVVD

Secondary structure (DSSP, 8-state):
-TTTTTTT------SSS---SSHHHHHHHHT--HHHHHHHHHHTTS-HHHHHHHHTTSS-HHHHHHHTTS-HHHHHHHHHHHHHHH----HHHHHHHHT--